Protein AF-A0A357BS17-F1 (afdb_monomer_lite)

Sequence (66 aa):
MKKNWIHIQDGTGDPKKGDHNLVVTSKDVPAPGDVVTVSGTLYKDKDFGSGYKYDVIVEEAGVKKN

Radius of gyration: 11.94 Å; chains: 1; bounding box: 31×24×27 Å

Foldseek 3Di:
DQWDWDWDQPPDDDPVVVPRTAIEIENDDDDPPFDKDKDADKDAQDDPDPPPTDRIHGYHIDIDTD

Secondary structure (DSSP, 8-state):
---EEEEE--S-S-TTTT---EEEEES--PPTT--EEEEEEEEEEEE-STT-EEEEEEEEEEEEE-

pLDDT: mean 94.11, std 5.54, range [58.44, 98.25]

Structure (mmCIF, N/CA/C/O backbone):
data_AF-A0A357BS17-F1
#
_entry.id   AF-A0A357BS17-F1
#
loop_
_atom_site.group_PDB
_atom_site.id
_atom_site.type_symbol
_atom_site.label_atom_id
_atom_site.label_alt_id
_atom_site.label_comp_id
_atom_site.label_asym_id
_atom_site.label_entity_id
_atom_site.label_seq_id
_atom_site.pdbx_PDB_ins_code
_atom_site.Cartn_x
_atom_site.Cartn_y
_atom_site.Cartn_z
_atom_site.occupancy
_atom_site.B_iso_or_equiv
_atom_site.auth_seq_id
_atom_site.auth_comp_id
_atom_site.auth_asym_id
_atom_site.auth_atom_id
_atom_site.pdbx_PDB_model_num
ATOM 1 N N . MET A 1 1 ? 4.223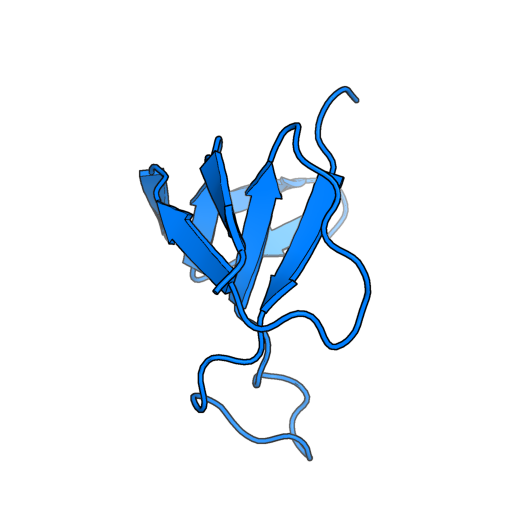 5.936 12.945 1.00 58.44 1 MET A N 1
ATOM 2 C CA . MET A 1 1 ? 4.219 4.599 13.591 1.00 58.44 1 MET A CA 1
ATOM 3 C C . MET A 1 1 ? 2.816 4.192 14.088 1.00 58.44 1 MET A C 1
ATOM 5 O O . MET A 1 1 ? 2.688 3.682 15.187 1.00 58.44 1 MET A O 1
ATOM 9 N N . LYS A 1 2 ? 1.747 4.406 13.302 1.00 82.69 2 LYS A N 1
ATOM 10 C CA . LYS A 1 2 ? 0.354 4.030 13.659 1.00 82.69 2 LYS A CA 1
ATOM 11 C C . LYS A 1 2 ? -0.462 3.574 12.437 1.00 82.69 2 LYS A C 1
ATOM 13 O O . LYS A 1 2 ? -1.669 3.781 12.383 1.00 82.69 2 LYS A O 1
ATOM 18 N N . LYS A 1 3 ? 0.219 3.065 11.412 1.00 88.38 3 LYS A N 1
ATOM 19 C CA . LYS A 1 3 ? -0.402 2.614 10.167 1.00 88.38 3 LYS A CA 1
ATOM 20 C C . LYS A 1 3 ? 0.276 1.338 9.698 1.00 88.38 3 LYS A C 1
ATOM 22 O O . LYS A 1 3 ? 1.491 1.207 9.857 1.00 88.38 3 LYS A O 1
ATOM 27 N N . ASN A 1 4 ? -0.530 0.432 9.176 1.00 95.00 4 ASN A N 1
ATOM 28 C CA . ASN A 1 4 ? -0.115 -0.814 8.561 1.00 95.00 4 ASN A CA 1
ATOM 29 C C . ASN A 1 4 ? 0.274 -0.548 7.113 1.00 95.00 4 ASN A C 1
ATOM 31 O O . ASN A 1 4 ? -0.231 0.393 6.497 1.00 95.00 4 ASN A O 1
ATOM 35 N N . TRP A 1 5 ? 1.166 -1.384 6.599 1.00 95.69 5 TRP A N 1
ATOM 36 C CA . TRP A 1 5 ? 1.620 -1.360 5.217 1.00 95.69 5 TRP A CA 1
ATOM 37 C C . TRP A 1 5 ? 1.123 -2.634 4.560 1.00 95.69 5 TRP A C 1
ATOM 39 O O . TRP A 1 5 ? 1.486 -3.735 4.970 1.00 95.69 5 TRP A O 1
ATOM 49 N N . ILE A 1 6 ? 0.229 -2.467 3.600 1.00 96.62 6 ILE A N 1
ATOM 50 C CA . ILE A 1 6 ? -0.455 -3.552 2.915 1.00 96.62 6 ILE A CA 1
ATOM 51 C C . ILE A 1 6 ? 0.097 -3.584 1.496 1.00 96.62 6 ILE A C 1
ATOM 53 O O . ILE A 1 6 ? 0.113 -2.563 0.810 1.00 96.62 6 ILE A O 1
ATOM 57 N N . HIS A 1 7 ? 0.552 -4.757 1.070 1.00 96.00 7 HIS A N 1
ATOM 58 C CA . HIS A 1 7 ? 0.913 -5.017 -0.317 1.00 96.00 7 HIS A CA 1
ATOM 59 C C . HIS A 1 7 ? -0.300 -5.634 -1.013 1.00 96.00 7 HIS A C 1
ATOM 61 O O . HIS A 1 7 ? -0.758 -6.704 -0.613 1.00 96.00 7 HIS A O 1
ATOM 67 N N . ILE A 1 8 ? -0.839 -4.944 -2.017 1.00 95.69 8 ILE A N 1
ATOM 68 C CA . ILE A 1 8 ? -1.967 -5.4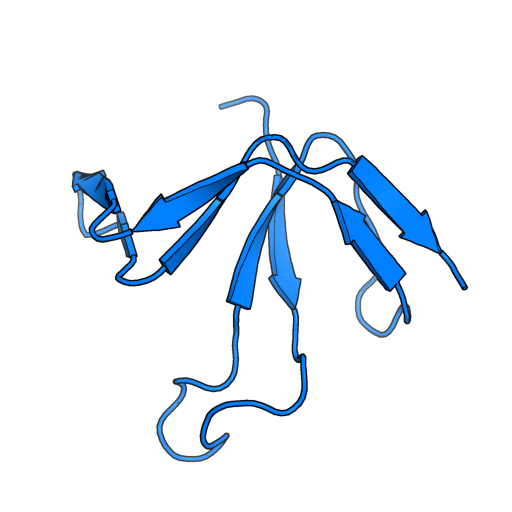18 -2.822 1.00 95.69 8 ILE A CA 1
ATOM 69 C C . ILE A 1 8 ? -1.450 -5.878 -4.178 1.00 95.69 8 ILE A C 1
ATOM 71 O O . ILE A 1 8 ? -0.722 -5.150 -4.849 1.00 95.69 8 ILE A O 1
ATOM 75 N N . GLN A 1 9 ? -1.873 -7.073 -4.581 1.00 95.44 9 GLN A N 1
ATOM 76 C CA . GLN A 1 9 ? -1.687 -7.583 -5.935 1.00 95.44 9 GLN A CA 1
ATOM 77 C C . GLN A 1 9 ? -2.956 -7.279 -6.733 1.00 95.44 9 GLN A C 1
ATOM 79 O O . GLN A 1 9 ? -3.974 -7.951 -6.576 1.00 95.44 9 GLN A O 1
ATOM 84 N N . ASP A 1 10 ? -2.905 -6.230 -7.550 1.00 91.56 10 ASP A N 1
ATOM 85 C CA . ASP A 1 10 ? -4.039 -5.725 -8.338 1.00 91.56 10 ASP A CA 1
ATOM 86 C C . ASP A 1 10 ? -4.042 -6.228 -9.795 1.00 91.56 10 ASP A C 1
ATOM 88 O O . ASP A 1 10 ? -4.922 -5.878 -10.580 1.00 91.56 10 ASP A O 1
ATOM 92 N N . GLY A 1 11 ? -3.070 -7.074 -10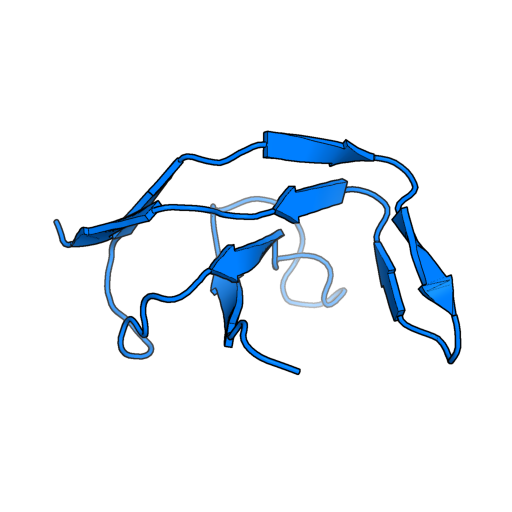.150 1.00 92.25 11 GLY A N 1
ATOM 93 C CA . GLY A 1 11 ? -2.877 -7.605 -11.500 1.00 92.25 11 GLY A CA 1
ATOM 94 C C . GLY A 1 11 ? -1.938 -6.772 -12.376 1.00 92.25 11 GLY A C 1
ATOM 95 O O . GLY A 1 11 ? -1.701 -7.150 -13.523 1.00 92.25 11 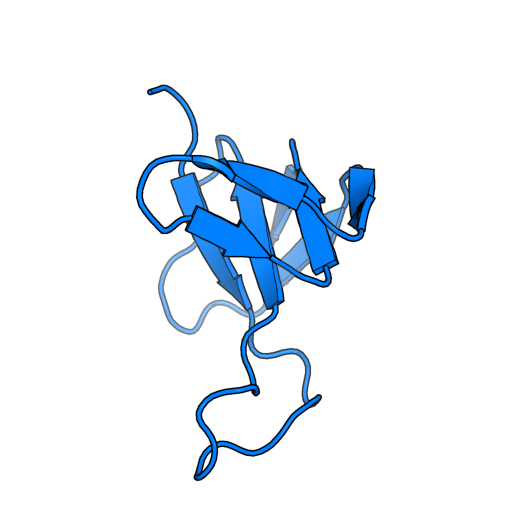GLY A O 1
ATOM 96 N N . THR A 1 12 ? -1.389 -5.670 -11.859 1.00 91.06 12 THR A N 1
ATOM 97 C CA . THR A 1 12 ? -0.340 -4.896 -12.534 1.00 91.06 12 THR A CA 1
ATOM 98 C C . THR A 1 12 ? 1.064 -5.409 -12.183 1.00 91.06 12 THR A C 1
ATOM 100 O O . THR A 1 12 ? 1.250 -6.154 -11.220 1.00 91.06 12 THR A O 1
ATOM 103 N N . GLY A 1 13 ? 2.062 -5.029 -12.989 1.00 90.56 13 GLY A N 1
ATOM 104 C CA . GLY A 1 13 ? 3.466 -5.415 -12.796 1.00 90.56 13 GLY A CA 1
ATOM 105 C C . GLY A 1 13 ? 3.812 -6.852 -13.216 1.00 90.56 13 GLY A C 1
ATOM 106 O O . GLY A 1 13 ? 3.018 -7.563 -13.832 1.00 90.56 13 GLY A O 1
ATOM 107 N N . ASP A 1 14 ? 5.040 -7.272 -12.911 1.00 92.69 14 ASP A N 1
ATOM 108 C CA . ASP A 1 14 ? 5.615 -8.588 -13.193 1.00 92.69 14 ASP A CA 1
ATOM 109 C C . ASP A 1 14 ? 6.153 -9.232 -11.893 1.00 92.69 14 ASP A C 1
ATOM 111 O O . ASP A 1 14 ? 7.108 -8.741 -11.273 1.00 92.69 14 ASP A O 1
ATOM 115 N N . PRO A 1 15 ? 5.612 -10.395 -11.482 1.00 90.00 15 PRO A N 1
ATOM 116 C CA . PRO A 1 15 ? 6.120 -11.171 -10.354 1.00 90.00 15 PRO A CA 1
ATOM 117 C C . PRO A 1 15 ? 7.629 -11.416 -10.369 1.00 90.00 15 PRO A C 1
ATOM 119 O O . PRO A 1 15 ? 8.268 -11.386 -9.319 1.00 90.00 15 PRO A O 1
ATOM 122 N N . LYS A 1 16 ? 8.221 -11.611 -11.553 1.00 93.44 16 LYS A N 1
ATOM 123 C CA . LYS A 1 16 ? 9.657 -11.881 -11.714 1.00 93.44 16 LYS A CA 1
ATOM 124 C C . LYS A 1 16 ? 10.523 -10.640 -11.517 1.00 93.44 16 LYS A C 1
ATOM 126 O O . LYS A 1 16 ? 11.695 -10.785 -11.183 1.00 93.44 16 LYS A O 1
ATOM 131 N N . LYS A 1 17 ? 9.968 -9.443 -11.732 1.00 93.31 17 LYS A N 1
ATOM 132 C CA . LYS A 1 17 ? 10.657 -8.159 -11.520 1.00 93.31 17 LYS A CA 1
ATOM 133 C C . LYS A 1 17 ? 10.415 -7.585 -10.126 1.00 93.31 17 LYS A C 1
ATOM 135 O O . LYS A 1 17 ? 11.145 -6.694 -9.708 1.00 93.31 17 LYS A O 1
ATOM 140 N N . GLY A 1 18 ? 9.425 -8.110 -9.401 1.00 87.12 18 GLY A N 1
ATOM 141 C CA . GLY A 1 18 ? 9.087 -7.669 -8.048 1.00 87.12 18 GLY A CA 1
ATOM 142 C C . GLY A 1 18 ? 8.247 -6.387 -7.988 1.00 87.12 18 GLY A C 1
ATOM 143 O O . GLY A 1 18 ? 7.987 -5.898 -6.895 1.00 87.12 18 GLY A O 1
ATOM 144 N N . ASP A 1 19 ? 7.773 -5.874 -9.125 1.00 90.25 19 ASP A N 1
ATOM 145 C CA . ASP A 1 19 ? 7.009 -4.621 -9.272 1.00 90.25 19 ASP A CA 1
ATOM 146 C C . ASP A 1 19 ? 5.481 -4.837 -9.324 1.00 90.25 19 ASP A C 1
ATOM 148 O O . ASP A 1 19 ? 4.729 -3.976 -9.761 1.00 90.25 19 ASP A O 1
ATOM 152 N N . HIS A 1 20 ? 5.011 -5.989 -8.845 1.00 92.94 20 HIS A N 1
ATOM 153 C CA . HIS A 1 20 ? 3.608 -6.427 -8.878 1.00 92.94 20 HIS A CA 1
ATOM 154 C C . HIS A 1 20 ? 2.831 -6.116 -7.586 1.00 92.94 20 HIS A C 1
ATOM 156 O O . HIS A 1 20 ? 1.851 -6.788 -7.261 1.00 92.94 20 HIS A O 1
ATOM 162 N N . ASN A 1 21 ? 3.314 -5.155 -6.793 1.00 94.00 21 ASN A N 1
ATOM 163 C CA . ASN A 1 21 ? 2.710 -4.790 -5.514 1.00 94.00 21 ASN A CA 1
ATOM 164 C C . ASN A 1 21 ? 2.391 -3.298 -5.483 1.00 94.00 21 ASN A C 1
ATOM 166 O O . ASN A 1 21 ? 3.298 -2.467 -5.516 1.00 94.00 21 ASN A O 1
ATOM 170 N N . LEU A 1 22 ? 1.114 -2.971 -5.303 1.00 95.69 22 LEU A N 1
ATOM 171 C CA . LEU A 1 22 ? 0.688 -1.636 -4.914 1.00 95.69 22 LEU A CA 1
ATOM 172 C C . LEU A 1 22 ? 0.743 -1.522 -3.391 1.00 95.69 22 LEU A C 1
ATOM 174 O O . LEU A 1 22 ? 0.091 -2.281 -2.670 1.00 95.69 22 LEU A O 1
ATOM 178 N N . VAL A 1 23 ? 1.525 -0.567 -2.894 1.00 96.62 23 VAL A N 1
ATOM 179 C CA . VAL A 1 23 ? 1.638 -0.320 -1.457 1.00 96.62 23 VAL A CA 1
ATOM 180 C C . VAL A 1 23 ? 0.514 0.598 -0.995 1.00 96.62 23 VAL A C 1
ATOM 182 O O . VAL A 1 23 ? 0.251 1.652 -1.579 1.00 96.62 23 VAL A O 1
ATOM 185 N N . VAL A 1 24 ? -0.137 0.192 0.091 1.00 97.56 24 VAL A N 1
ATOM 186 C C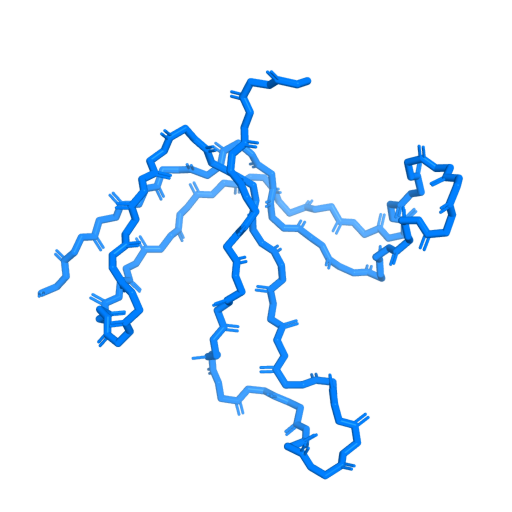A . VAL A 1 24 ? -1.251 0.906 0.707 1.00 97.56 24 VAL A CA 1
ATOM 187 C C . VAL A 1 24 ? -0.984 1.078 2.195 1.00 97.56 24 VAL A C 1
ATOM 189 O O . VAL A 1 24 ? -0.600 0.126 2.874 1.00 97.56 24 VAL A O 1
ATOM 192 N N . THR A 1 25 ? -1.208 2.278 2.733 1.00 97.38 25 THR A N 1
ATOM 193 C CA . THR A 1 25 ? -1.199 2.487 4.186 1.00 97.38 25 THR A CA 1
ATOM 194 C C . THR A 1 25 ? -2.608 2.605 4.740 1.00 97.38 25 THR A C 1
ATOM 196 O O . THR A 1 25 ? -3.440 3.319 4.188 1.00 97.38 25 THR A O 1
ATOM 199 N N . SER A 1 26 ? -2.877 1.914 5.847 1.00 97.06 26 SER A N 1
ATOM 200 C CA . SER A 1 26 ? -4.204 1.860 6.472 1.00 97.06 26 SER A CA 1
ATOM 201 C C . SER A 1 26 ? -4.108 1.698 7.992 1.00 97.06 26 SER A C 1
ATOM 203 O O . SER A 1 26 ? -3.042 1.392 8.528 1.00 97.06 26 SER A O 1
ATOM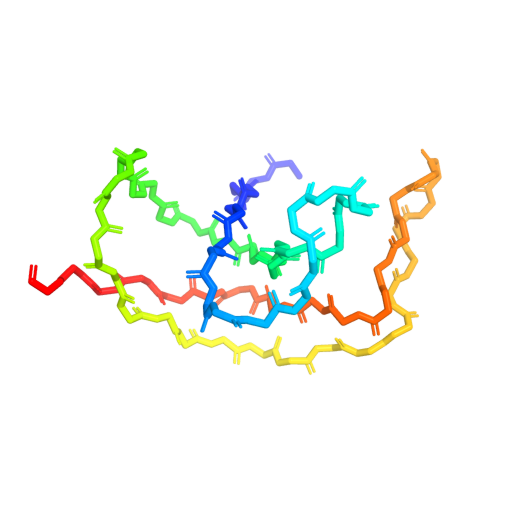 205 N N . LYS A 1 27 ? -5.218 1.908 8.706 1.00 96.88 27 LYS A N 1
ATOM 206 C CA . LYS A 1 27 ? -5.385 1.450 10.098 1.00 96.88 27 LYS A CA 1
ATOM 207 C C . LYS A 1 27 ? -5.973 0.038 10.179 1.00 96.88 27 LYS A C 1
ATOM 209 O O . LYS A 1 27 ? -5.835 -0.601 11.218 1.00 96.88 27 LYS A O 1
ATOM 214 N N . ASP A 1 28 ? -6.578 -0.440 9.097 1.00 95.38 28 ASP A N 1
ATOM 215 C CA . ASP A 1 28 ? -7.142 -1.779 8.993 1.00 95.38 28 ASP A CA 1
ATOM 216 C C . ASP A 1 28 ? -6.029 -2.821 8.796 1.00 95.38 28 ASP A C 1
ATOM 218 O O . ASP A 1 28 ? -4.909 -2.494 8.385 1.00 95.38 28 ASP A O 1
ATOM 222 N N . VAL A 1 29 ? -6.331 -4.081 9.117 1.00 94.44 29 VAL A N 1
ATOM 223 C CA . VAL A 1 29 ? -5.399 -5.217 9.014 1.00 94.44 29 VAL A CA 1
ATOM 224 C C . VAL A 1 29 ? -6.107 -6.377 8.300 1.00 94.44 29 VAL A C 1
ATOM 226 O O . VAL A 1 29 ? -6.662 -7.250 8.970 1.00 94.44 29 VAL A O 1
ATOM 229 N N . PRO A 1 30 ? -6.158 -6.392 6.954 1.00 95.19 30 PRO A N 1
ATOM 230 C CA . PRO A 1 30 ? -6.654 -7.556 6.224 1.00 95.19 30 PRO A CA 1
ATOM 231 C C . PRO A 1 30 ? -5.703 -8.747 6.396 1.00 95.19 30 PRO A C 1
ATOM 233 O O . PRO A 1 30 ? -4.503 -8.570 6.633 1.00 95.19 30 PRO A O 1
ATOM 236 N N . ALA A 1 31 ? -6.224 -9.966 6.258 1.00 96.06 31 ALA A N 1
ATOM 237 C CA . ALA A 1 31 ? -5.384 -11.157 6.257 1.00 96.06 31 ALA A CA 1
ATOM 238 C C . ALA A 1 31 ? -4.740 -11.364 4.870 1.00 96.06 31 ALA A C 1
ATOM 240 O O . ALA A 1 31 ? -5.360 -11.041 3.852 1.00 96.06 31 ALA A O 1
ATOM 241 N N . PRO A 1 32 ? -3.523 -11.933 4.785 1.00 95.50 32 PRO A N 1
ATOM 242 C CA . PRO A 1 32 ? -2.966 -12.365 3.507 1.00 95.50 32 PRO A CA 1
ATOM 243 C C . PRO A 1 32 ? -3.925 -13.309 2.769 1.00 95.50 32 PRO A C 1
ATOM 245 O O . PRO A 1 32 ? -4.434 -14.262 3.355 1.00 95.50 32 PRO A O 1
ATOM 248 N N . GLY A 1 33 ? -4.157 -13.042 1.482 1.00 95.62 33 GLY A N 1
ATOM 249 C CA . GLY A 1 33 ? -5.094 -13.799 0.646 1.00 95.62 33 GLY A CA 1
ATOM 250 C C . GLY A 1 33 ? -6.533 -13.272 0.649 1.00 95.62 33 GLY A C 1
ATOM 251 O O . GLY A 1 33 ? -7.331 -13.730 -0.167 1.00 95.62 33 GLY A O 1
ATOM 252 N N . ASP A 1 34 ? -6.872 -12.297 1.499 1.00 97.00 34 ASP A N 1
ATOM 253 C CA . ASP A 1 34 ? -8.170 -11.628 1.418 1.00 97.00 34 ASP A CA 1
ATOM 254 C C . ASP A 1 34 ? -8.297 -10.840 0.108 1.00 97.00 34 ASP A C 1
ATOM 256 O O . ASP A 1 34 ? -7.432 -10.037 -0.247 1.00 97.00 34 ASP A O 1
ATOM 260 N N . VAL A 1 35 ? -9.426 -11.018 -0.581 1.00 97.06 35 VAL A N 1
ATOM 261 C CA . VAL A 1 35 ? -9.822 -10.143 -1.687 1.00 97.06 35 VAL A CA 1
ATOM 262 C C . VAL A 1 35 ? -10.534 -8.933 -1.093 1.00 97.06 35 VAL A C 1
ATOM 264 O O . VAL A 1 35 ? -11.564 -9.059 -0.428 1.00 97.06 35 VAL A O 1
ATOM 267 N N . VAL A 1 36 ? -9.970 -7.750 -1.320 1.00 97.00 36 VAL A N 1
ATOM 268 C CA . VAL A 1 36 ? -10.435 -6.506 -0.702 1.00 97.00 36 VAL A CA 1
ATOM 269 C C . VAL A 1 36 ? -10.620 -5.401 -1.732 1.00 97.00 36 VAL A C 1
ATOM 271 O O . VAL A 1 36 ? -9.942 -5.355 -2.754 1.00 97.00 36 VAL A O 1
ATOM 274 N N . THR A 1 37 ? -11.515 -4.471 -1.419 1.00 97.19 37 THR A N 1
ATOM 275 C CA . THR A 1 37 ? -11.588 -3.153 -2.050 1.00 97.19 37 THR A CA 1
ATOM 276 C C . THR A 1 37 ? -10.949 -2.137 -1.109 1.00 97.19 37 THR A C 1
ATOM 278 O O . THR A 1 37 ? -11.306 -2.087 0.071 1.00 97.19 37 THR A O 1
ATOM 281 N N . VAL A 1 38 ? -10.027 -1.318 -1.616 1.00 97.00 38 VAL A N 1
ATOM 282 C CA . VAL A 1 38 ? -9.384 -0.246 -0.844 1.00 97.00 38 VAL A CA 1
ATOM 283 C C . VAL A 1 38 ? -9.692 1.122 -1.433 1.00 97.00 38 VAL A C 1
ATOM 285 O O . VAL A 1 38 ? -9.730 1.284 -2.650 1.00 97.00 38 VAL A O 1
ATOM 288 N N . SER A 1 39 ? -9.872 2.109 -0.560 1.00 98.00 39 SER A N 1
ATOM 289 C CA . SER A 1 39 ? -10.109 3.501 -0.952 1.00 98.00 39 SER A CA 1
ATOM 290 C C . SER A 1 39 ? -9.309 4.426 -0.051 1.00 98.00 39 SER A C 1
ATOM 292 O O . SER A 1 39 ? -9.469 4.373 1.165 1.00 98.00 39 SER A O 1
ATOM 294 N N . GLY A 1 40 ? -8.479 5.285 -0.636 1.00 97.25 40 GLY A N 1
ATOM 295 C CA . GLY A 1 40 ? -7.641 6.252 0.076 1.00 97.25 40 GLY A CA 1
ATOM 296 C C . GLY A 1 40 ? -7.104 7.322 -0.871 1.00 97.25 40 GLY A C 1
ATOM 297 O O . GLY A 1 40 ? -7.569 7.444 -2.006 1.00 97.25 40 GLY A O 1
ATOM 298 N N . THR A 1 41 ? -6.113 8.089 -0.422 1.00 98.25 41 THR A N 1
ATOM 299 C CA . THR A 1 41 ? -5.502 9.150 -1.237 1.00 98.25 41 THR A CA 1
ATOM 300 C C . THR A 1 41 ? -4.315 8.602 -2.022 1.00 98.25 41 THR A C 1
ATOM 302 O O . THR A 1 41 ? -3.373 8.083 -1.427 1.00 98.25 41 THR A O 1
ATOM 305 N N . LEU A 1 42 ? -4.336 8.738 -3.349 1.00 97.25 42 LEU A N 1
ATOM 306 C CA . LEU A 1 42 ? -3.217 8.364 -4.213 1.00 97.25 42 LEU A CA 1
ATOM 307 C C . LEU A 1 42 ? -2.138 9.456 -4.188 1.00 97.25 42 LEU A C 1
ATOM 309 O O . LEU A 1 42 ? -2.410 10.613 -4.508 1.00 97.25 42 LEU A O 1
ATOM 313 N N . TYR A 1 43 ? -0.909 9.074 -3.866 1.00 98.06 43 TYR A N 1
ATOM 314 C CA . TYR A 1 43 ? 0.277 9.912 -3.993 1.00 98.06 43 TYR A CA 1
ATOM 315 C C . TYR A 1 43 ? 1.226 9.314 -5.020 1.00 98.06 43 TYR A C 1
ATOM 317 O O . TYR A 1 43 ? 1.319 8.095 -5.163 1.00 98.06 43 TYR A O 1
ATOM 325 N N . LYS A 1 44 ? 1.962 10.195 -5.692 1.00 97.31 44 LYS A N 1
ATOM 326 C CA . LYS A 1 44 ? 3.085 9.836 -6.552 1.00 97.31 44 LYS A CA 1
ATOM 327 C C . LYS A 1 44 ? 4.390 10.388 -5.990 1.00 97.31 44 LYS A C 1
ATOM 329 O O . LYS A 1 44 ? 4.352 11.373 -5.248 1.00 97.31 44 LYS A O 1
ATOM 334 N N . ASP A 1 45 ? 5.506 9.776 -6.370 1.00 97.06 45 ASP A N 1
ATOM 335 C CA . ASP A 1 45 ? 6.866 10.238 -6.060 1.00 97.06 45 ASP A CA 1
ATOM 336 C C . ASP A 1 45 ? 7.085 10.469 -4.547 1.00 97.06 45 ASP A C 1
ATOM 338 O O . ASP A 1 45 ? 7.690 11.454 -4.114 1.00 97.06 45 ASP A O 1
ATOM 342 N N . LYS A 1 46 ? 6.529 9.584 -3.709 1.00 96.81 46 LYS A N 1
ATOM 343 C CA . LYS A 1 46 ? 6.530 9.739 -2.251 1.00 96.81 46 LYS A CA 1
ATOM 344 C C . LYS A 1 46 ? 7.835 9.215 -1.658 1.00 96.81 46 LYS A C 1
ATOM 346 O O . LYS A 1 46 ? 8.145 8.033 -1.775 1.00 96.81 46 LYS A O 1
ATOM 351 N N . ASP A 1 47 ? 8.551 10.079 -0.946 1.00 96.44 47 ASP A N 1
ATOM 352 C CA . ASP A 1 47 ? 9.789 9.741 -0.238 1.00 96.44 47 ASP A CA 1
ATOM 353 C C . ASP A 1 47 ? 9.608 9.965 1.271 1.00 96.44 47 ASP A C 1
ATOM 355 O O . ASP A 1 47 ? 9.371 11.088 1.722 1.00 96.44 47 ASP A O 1
ATOM 359 N N . PHE A 1 48 ? 9.688 8.891 2.058 1.00 92.62 48 PHE A N 1
ATOM 360 C CA . PHE A 1 48 ? 9.653 8.948 3.526 1.00 92.62 48 PHE A CA 1
ATOM 361 C C . PHE A 1 48 ? 11.057 8.979 4.154 1.00 92.62 48 PHE A C 1
ATOM 363 O O . PHE A 1 48 ? 11.176 8.983 5.381 1.00 92.62 48 PHE A O 1
ATOM 370 N N . GLY A 1 49 ? 12.118 9.002 3.343 1.00 94.81 49 GLY A N 1
ATOM 371 C CA . GLY A 1 49 ? 13.500 8.843 3.782 1.00 94.81 49 GLY A CA 1
ATOM 372 C C . GLY A 1 49 ? 13.870 7.382 4.056 1.00 94.81 49 GLY A C 1
ATOM 373 O O . GLY A 1 49 ? 13.056 6.467 3.937 1.00 94.81 49 GLY A O 1
ATOM 374 N N . SER A 1 50 ? 15.137 7.142 4.403 1.00 92.56 50 SER A N 1
ATOM 375 C CA . SER A 1 50 ? 15.644 5.817 4.814 1.00 92.56 50 SER A CA 1
ATOM 376 C C . SER A 1 50 ? 15.375 4.669 3.823 1.00 92.56 50 SER A C 1
ATOM 378 O O . SER A 1 50 ? 15.275 3.516 4.230 1.00 92.56 50 SER A O 1
ATOM 380 N N . GLY A 1 51 ? 15.260 4.977 2.528 1.00 90.75 51 GLY A N 1
ATOM 381 C CA . GLY A 1 51 ? 15.005 3.993 1.468 1.00 90.75 51 GLY A CA 1
ATOM 382 C C . GLY A 1 51 ? 13.526 3.694 1.200 1.00 90.75 51 GLY A C 1
ATOM 383 O O . GLY A 1 51 ? 13.227 2.977 0.252 1.00 90.75 51 GLY A O 1
ATOM 384 N N . TYR A 1 52 ? 12.596 4.274 1.963 1.00 91.31 52 TYR A N 1
ATOM 385 C CA . TYR A 1 52 ? 11.157 4.136 1.731 1.00 91.31 52 TYR A CA 1
ATOM 386 C C . TYR A 1 52 ? 10.686 5.139 0.676 1.00 91.31 52 TYR A C 1
ATOM 388 O O . TYR A 1 52 ? 10.157 6.206 1.001 1.00 91.31 52 TYR A O 1
ATOM 396 N N . LYS A 1 53 ? 10.907 4.788 -0.592 1.00 95.00 53 LYS A N 1
ATOM 397 C CA . LYS A 1 53 ? 10.479 5.564 -1.758 1.00 95.00 53 LYS A CA 1
ATOM 398 C C . LYS A 1 53 ? 9.466 4.779 -2.571 1.00 95.00 53 LYS A C 1
ATOM 400 O O . LYS A 1 53 ? 9.662 3.591 -2.809 1.00 95.00 53 LYS A O 1
ATOM 405 N N . TYR A 1 54 ? 8.411 5.457 -2.999 1.00 94.38 54 TYR A N 1
ATOM 406 C CA . TYR A 1 54 ? 7.326 4.861 -3.761 1.00 94.38 54 TYR A CA 1
ATOM 407 C C . TYR A 1 54 ? 6.954 5.769 -4.926 1.00 94.38 54 TYR A C 1
ATOM 409 O O . TYR A 1 54 ? 6.532 6.908 -4.711 1.00 94.38 54 TYR A O 1
ATOM 417 N N . ASP A 1 55 ? 7.055 5.245 -6.147 1.00 94.25 55 ASP A N 1
ATOM 418 C CA . ASP A 1 55 ? 6.594 5.945 -7.351 1.00 94.25 55 ASP A CA 1
ATOM 419 C C . ASP A 1 55 ? 5.090 6.222 -7.266 1.00 94.25 55 ASP A C 1
ATOM 421 O O . ASP A 1 55 ? 4.629 7.297 -7.644 1.00 94.25 55 ASP A O 1
ATOM 425 N N . VAL A 1 56 ? 4.335 5.274 -6.697 1.00 94.94 56 VAL A N 1
ATOM 426 C CA . VAL A 1 56 ? 2.907 5.386 -6.393 1.00 94.94 56 VAL A CA 1
ATOM 427 C C . VAL A 1 56 ? 2.604 4.706 -5.054 1.00 94.94 56 VAL A C 1
ATOM 429 O O . VAL A 1 56 ? 3.103 3.617 -4.772 1.00 94.94 56 VAL A O 1
ATOM 432 N N . ILE A 1 57 ? 1.769 5.336 -4.226 1.00 97.31 57 ILE A N 1
ATOM 433 C CA . ILE A 1 57 ? 1.277 4.783 -2.956 1.00 97.31 57 ILE A CA 1
ATOM 434 C C . ILE A 1 57 ? -0.140 5.288 -2.670 1.00 97.31 57 ILE A C 1
ATOM 436 O O . ILE A 1 57 ? -0.452 6.449 -2.932 1.00 97.31 57 ILE A O 1
ATOM 440 N N . VAL A 1 58 ? -0.998 4.442 -2.095 1.00 97.88 58 VAL A N 1
ATOM 441 C CA . VAL A 1 58 ? -2.294 4.880 -1.549 1.00 97.88 58 VAL A CA 1
ATOM 442 C C . VAL A 1 58 ? -2.159 5.050 -0.040 1.00 97.88 58 VAL A C 1
ATOM 444 O O . VAL A 1 58 ? -1.808 4.108 0.669 1.00 97.88 58 VAL A O 1
ATOM 447 N N . GLU A 1 59 ? -2.425 6.239 0.489 1.00 97.56 59 GLU A N 1
ATOM 448 C CA . GLU A 1 59 ? -2.349 6.502 1.926 1.00 97.56 59 GLU A CA 1
ATOM 449 C C . GLU A 1 59 ? -3.715 6.685 2.584 1.00 97.56 59 GLU A C 1
ATOM 451 O O . GLU A 1 59 ? -4.691 7.081 1.947 1.00 97.56 59 GLU A O 1
ATOM 456 N N . GLU A 1 60 ? -3.742 6.399 3.890 1.00 96.12 60 GLU A N 1
ATOM 457 C CA . GLU A 1 60 ? -4.916 6.540 4.763 1.00 96.12 60 GLU A CA 1
ATOM 458 C C . GLU A 1 60 ? -6.146 5.783 4.245 1.00 96.12 60 GLU A C 1
ATOM 460 O O . GLU A 1 60 ? -7.283 6.227 4.390 1.00 96.12 60 GLU A O 1
ATOM 465 N N . ALA A 1 61 ? -5.908 4.621 3.637 1.00 97.62 61 ALA A N 1
ATOM 466 C CA . ALA A 1 61 ? -6.954 3.849 3.004 1.00 97.62 61 ALA A CA 1
ATOM 467 C C . ALA A 1 61 ? -7.874 3.178 4.029 1.00 97.62 61 ALA A C 1
ATOM 469 O O . ALA A 1 61 ? -7.405 2.630 5.030 1.00 97.62 61 ALA A O 1
ATOM 470 N N . GLY A 1 62 ? -9.171 3.158 3.734 1.00 97.44 62 GLY A N 1
ATOM 471 C CA . GLY A 1 62 ? -10.112 2.209 4.323 1.00 97.44 62 GLY A CA 1
ATOM 472 C C . GLY A 1 62 ? -10.139 0.911 3.518 1.00 97.44 62 GLY A C 1
ATOM 473 O O . GLY A 1 62 ? -10.017 0.940 2.289 1.00 97.44 62 GLY A O 1
ATOM 474 N N . VAL A 1 63 ? -10.307 -0.220 4.205 1.00 97.00 63 VAL A N 1
ATOM 475 C CA . VAL A 1 63 ? -10.338 -1.560 3.601 1.00 97.00 63 VAL A CA 1
ATOM 476 C C . VAL A 1 63 ? -11.717 -2.196 3.782 1.00 97.00 63 VAL A C 1
ATOM 478 O O . VAL A 1 63 ? -12.239 -2.282 4.891 1.00 97.00 63 VAL A O 1
ATOM 481 N N . LYS A 1 64 ? -12.303 -2.699 2.690 1.00 97.25 64 LYS A N 1
ATOM 482 C CA . LYS A 1 64 ? -13.545 -3.483 2.701 1.00 97.25 64 LYS A CA 1
ATOM 483 C C . LYS A 1 64 ? -13.286 -4.878 2.140 1.00 97.25 64 LYS A C 1
ATOM 485 O O . LYS A 1 64 ? -12.820 -5.005 1.012 1.00 97.25 64 LYS A O 1
ATOM 490 N N . LYS A 1 65 ? -13.623 -5.915 2.908 1.00 92.00 65 LYS A N 1
ATOM 491 C CA . LYS A 1 65 ? -13.549 -7.310 2.456 1.00 92.00 65 LYS A CA 1
ATOM 492 C C . LYS A 1 65 ? -14.726 -7.656 1.540 1.00 92.00 65 LYS A C 1
ATOM 494 O O . LYS A 1 65 ? -15.849 -7.222 1.812 1.00 92.00 65 LYS A O 1
ATOM 499 N N . ASN A 1 66 ? -14.434 -8.402 0.474 1.00 82.06 66 ASN A N 1
ATOM 500 C CA . ASN A 1 66 ? -15.421 -8.948 -0.459 1.00 82.06 66 ASN A CA 1
ATOM 501 C C . ASN A 1 66 ? -15.879 -10.349 -0.043 1.00 82.06 66 ASN A C 1
ATOM 503 O O . ASN A 1 66 ? -15.073 -11.078 0.582 1.00 82.06 66 ASN A O 1
#